Protein AF-A0A7S2AF41-F1 (afdb_monomer_lite)

Secondary structure (DSSP, 8-state):
-EE--SSS--EE--EEEEETTEEEEESSHHHHHTTPPPSEEEE-TT-EEEEEETTEEEEE-STTTT--EEEE---HHHHHHTT-S--TTS-TT-------HHHHHHHHHHHHHHHTT-

Sequence (118 aa):
MKLSPHFMAGWQLRWFEIAGGRMRYWASPGDAVAGKAPKGEVELLGLKVHQKDGMKFDVTTTASGSRTFSLDADSQAQTSSAGWDSGPKAVPAVSIQCHTAQEWVKALEQEAVMARRR

Structure (mmCIF, N/CA/C/O backbone):
data_AF-A0A7S2AF41-F1
#
_entry.id   AF-A0A7S2AF41-F1
#
loop_
_atom_site.group_PDB
_atom_site.id
_atom_site.type_symbol
_atom_site.label_atom_id
_atom_site.label_alt_id
_atom_site.label_comp_id
_atom_site.label_asym_id
_atom_site.label_entity_id
_atom_site.label_seq_id
_atom_site.pdbx_PDB_ins_code
_atom_site.Cartn_x
_atom_site.Cartn_y
_atom_site.Cartn_z
_atom_site.occupancy
_atom_site.B_iso_or_equiv
_atom_site.auth_seq_id
_atom_site.auth_comp_id
_atom_site.auth_asym_id
_atom_site.auth_atom_id
_atom_site.pdbx_PDB_model_num
ATOM 1 N N . MET A 1 1 ? 6.344 2.224 -1.414 1.00 79.81 1 MET A N 1
ATOM 2 C CA . MET A 1 1 ? 7.250 1.293 -0.690 1.00 79.81 1 MET A CA 1
ATOM 3 C C . MET A 1 1 ? 6.586 0.767 0.582 1.00 79.81 1 MET A C 1
ATOM 5 O O . MET A 1 1 ? 5.607 1.352 1.021 1.00 79.81 1 MET A O 1
ATOM 9 N N . LYS A 1 2 ? 7.104 -0.317 1.178 1.00 81.94 2 LYS A N 1
ATOM 10 C CA . LYS A 1 2 ? 6.641 -0.887 2.456 1.00 81.94 2 LYS A CA 1
ATOM 11 C C . LYS A 1 2 ? 7.798 -1.264 3.371 1.00 81.94 2 LYS A C 1
ATOM 13 O O . LYS A 1 2 ? 8.765 -1.863 2.912 1.00 81.94 2 LYS A O 1
ATOM 18 N N . LEU A 1 3 ? 7.651 -0.998 4.664 1.00 78.44 3 LEU A N 1
ATOM 19 C CA . LEU A 1 3 ? 8.627 -1.391 5.681 1.00 78.44 3 LEU A CA 1
ATOM 20 C C . LEU A 1 3 ? 8.513 -2.890 6.034 1.00 78.44 3 LEU A C 1
ATOM 22 O O . LEU A 1 3 ? 7.416 -3.388 6.312 1.00 78.44 3 LEU A O 1
ATOM 26 N N . SER A 1 4 ? 9.632 -3.626 6.017 1.00 73.06 4 SER A N 1
ATOM 27 C CA . SER A 1 4 ? 9.675 -5.051 6.390 1.00 73.06 4 SER A CA 1
ATOM 28 C C . SER A 1 4 ? 10.072 -5.278 7.860 1.00 73.06 4 SER A C 1
ATOM 30 O O . SER A 1 4 ? 11.016 -4.643 8.320 1.00 73.06 4 SER A O 1
ATOM 32 N N . PRO A 1 5 ? 9.446 -6.233 8.580 1.00 59.59 5 PRO A N 1
ATOM 33 C CA . PRO A 1 5 ? 9.701 -6.465 10.008 1.00 59.59 5 PRO A CA 1
ATOM 34 C C . PRO A 1 5 ? 10.855 -7.441 10.344 1.00 59.59 5 PRO A C 1
ATOM 36 O O . PRO A 1 5 ? 11.016 -7.779 11.509 1.00 59.59 5 PRO A O 1
ATOM 39 N N . HIS A 1 6 ? 11.620 -7.959 9.373 1.00 54.50 6 HIS A N 1
ATOM 40 C CA . HIS A 1 6 ? 12.695 -8.953 9.610 1.00 54.50 6 HIS A CA 1
ATOM 41 C C . HIS A 1 6 ? 14.109 -8.341 9.589 1.00 54.50 6 HIS A C 1
ATOM 43 O O . HIS A 1 6 ? 14.271 -7.234 9.096 1.00 54.50 6 HIS A O 1
ATOM 49 N N . PHE A 1 7 ? 15.109 -9.101 10.076 1.00 38.59 7 PHE A N 1
ATOM 50 C CA . PHE A 1 7 ? 16.530 -8.774 10.364 1.00 38.59 7 PHE A CA 1
ATOM 51 C C . PHE A 1 7 ? 17.304 -7.922 9.326 1.00 38.59 7 PHE A C 1
ATOM 53 O O . PHE A 1 7 ? 18.301 -7.302 9.676 1.00 38.59 7 PHE A O 1
ATOM 60 N N . MET A 1 8 ? 16.824 -7.806 8.084 1.00 51.50 8 MET A N 1
ATOM 61 C CA . MET A 1 8 ? 17.182 -6.712 7.168 1.00 51.50 8 MET A CA 1
ATOM 62 C C . MET A 1 8 ? 16.055 -5.670 7.160 1.00 51.50 8 MET A C 1
ATOM 64 O O . MET A 1 8 ? 15.271 -5.586 6.213 1.00 51.50 8 MET A O 1
ATOM 68 N N . ALA A 1 9 ? 15.916 -4.935 8.265 1.00 60.44 9 ALA A N 1
ATOM 69 C CA . ALA A 1 9 ? 14.859 -3.947 8.436 1.00 60.44 9 ALA A CA 1
ATOM 70 C C . ALA A 1 9 ? 15.081 -2.793 7.448 1.00 60.44 9 ALA A C 1
ATOM 72 O O . ALA A 1 9 ? 16.054 -2.051 7.555 1.00 60.44 9 ALA A O 1
ATOM 73 N N . GLY A 1 10 ? 14.195 -2.657 6.462 1.00 79.00 10 GLY A N 1
ATOM 74 C CA . GLY A 1 10 ? 14.334 -1.641 5.428 1.00 79.00 10 GLY A CA 1
ATOM 75 C C . GLY A 1 10 ? 13.059 -1.428 4.626 1.00 79.00 10 GLY A C 1
ATOM 76 O O . GLY A 1 10 ? 12.137 -2.252 4.626 1.00 79.00 10 GLY A O 1
ATOM 77 N N . TRP A 1 11 ? 13.002 -0.286 3.947 1.00 85.94 11 TRP A N 1
ATOM 78 C CA . TRP A 1 11 ? 11.954 0.013 2.982 1.00 85.94 11 TRP A CA 1
ATOM 79 C C . TRP A 1 11 ? 12.134 -0.854 1.739 1.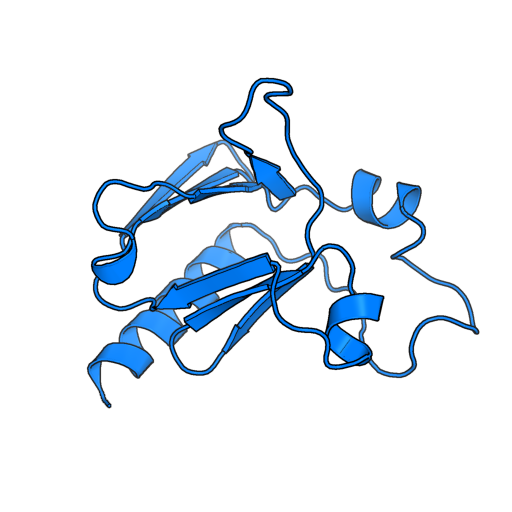00 85.94 11 TRP A C 1
ATOM 81 O O . TRP A 1 11 ? 13.200 -0.886 1.132 1.00 85.94 11 TRP A O 1
ATOM 91 N N . GLN A 1 12 ? 11.076 -1.561 1.355 1.00 88.56 12 GLN A N 1
ATOM 92 C CA . GLN A 1 12 ? 11.047 -2.395 0.162 1.00 88.56 12 GLN A CA 1
ATOM 93 C C . GLN A 1 12 ? 10.094 -1.799 -0.867 1.00 88.56 12 GLN A C 1
ATOM 95 O O . GLN A 1 12 ? 8.931 -1.507 -0.566 1.00 88.56 12 GLN A O 1
ATOM 100 N N . LEU A 1 13 ? 10.563 -1.665 -2.105 1.00 88.12 13 LEU A N 1
ATOM 101 C CA . LEU A 1 13 ? 9.687 -1.358 -3.225 1.00 88.12 13 LEU A CA 1
ATOM 102 C C . LEU A 1 13 ? 8.791 -2.573 -3.507 1.00 88.12 13 LEU A C 1
ATOM 104 O O . LEU A 1 13 ? 9.256 -3.714 -3.559 1.00 88.12 13 LEU A O 1
ATOM 108 N N . ARG A 1 14 ? 7.484 -2.333 -3.610 1.00 90.62 14 ARG A N 1
ATOM 109 C CA . ARG A 1 14 ? 6.456 -3.353 -3.839 1.00 90.62 14 ARG A CA 1
ATOM 110 C C . ARG A 1 14 ? 5.382 -2.757 -4.734 1.00 90.62 14 ARG A C 1
ATOM 112 O O . ARG A 1 14 ? 5.071 -1.576 -4.594 1.00 90.62 14 ARG A O 1
ATOM 119 N N . TRP A 1 15 ? 4.834 -3.583 -5.617 1.00 88.94 15 TRP A N 1
ATOM 120 C CA . TRP A 1 15 ? 3.669 -3.222 -6.416 1.00 88.94 15 TRP A CA 1
ATOM 121 C C . TRP A 1 15 ? 2.415 -3.442 -5.576 1.00 88.94 15 TRP A C 1
ATOM 123 O O . TRP A 1 15 ? 2.247 -4.545 -5.057 1.00 88.94 15 TRP A O 1
ATOM 133 N N . PHE A 1 16 ? 1.581 -2.417 -5.416 1.00 90.06 16 PHE A N 1
ATOM 134 C CA . PHE A 1 16 ? 0.347 -2.478 -4.633 1.00 90.06 16 PHE A CA 1
ATOM 135 C C . PHE A 1 16 ? -0.869 -2.396 -5.545 1.00 90.06 16 PHE A C 1
ATOM 137 O O . PHE A 1 16 ? -0.892 -1.607 -6.482 1.00 90.06 16 PHE A O 1
ATOM 144 N N . GLU A 1 17 ? -1.895 -3.171 -5.216 1.00 91.44 17 GLU A N 1
ATOM 145 C CA . GLU A 1 17 ? -3.224 -3.070 -5.810 1.00 91.44 17 GLU A CA 1
ATOM 146 C C . GLU A 1 17 ? -4.252 -2.962 -4.686 1.00 91.44 17 GLU A C 1
ATOM 148 O O . GLU A 1 17 ? -4.213 -3.733 -3.721 1.00 91.44 17 GLU A O 1
ATOM 153 N N . ILE A 1 18 ? -5.174 -2.011 -4.814 1.00 90.81 18 ILE A N 1
ATOM 154 C CA . ILE A 1 18 ? -6.317 -1.855 -3.918 1.00 90.81 18 ILE A CA 1
ATOM 155 C C . ILE A 1 18 ? -7.563 -2.048 -4.768 1.00 90.81 18 ILE A C 1
ATOM 157 O O . ILE A 1 18 ? -7.861 -1.223 -5.625 1.00 90.81 18 ILE A O 1
ATOM 161 N N . ALA A 1 19 ? -8.244 -3.170 -4.566 1.00 89.19 19 ALA A N 1
ATOM 162 C CA . ALA A 1 19 ? -9.448 -3.506 -5.310 1.00 89.19 19 ALA A CA 1
ATOM 163 C C . ALA A 1 19 ? -10.230 -4.615 -4.605 1.00 89.19 19 ALA A C 1
ATOM 165 O O . ALA A 1 19 ? -9.646 -5.570 -4.073 1.00 89.19 19 ALA A O 1
ATOM 166 N N . GLY A 1 20 ? -11.559 -4.521 -4.662 1.00 87.38 20 GLY A N 1
ATOM 167 C CA . GLY A 1 20 ? -12.469 -5.544 -4.149 1.00 87.38 20 GLY A CA 1
ATOM 168 C C . GLY A 1 20 ? -12.506 -5.611 -2.622 1.00 87.38 20 GLY A C 1
ATOM 169 O O . GLY A 1 20 ? -12.689 -6.693 -2.066 1.00 87.38 20 GLY A O 1
ATOM 170 N N . GLY A 1 21 ? -12.295 -4.480 -1.948 1.00 90.56 21 GLY A N 1
ATOM 171 C CA . GLY A 1 21 ? -12.238 -4.370 -0.493 1.00 90.56 21 GLY A CA 1
ATOM 172 C C . GLY A 1 21 ? -10.941 -4.893 0.125 1.00 90.56 21 GLY A C 1
ATOM 173 O O . GLY A 1 21 ? -10.884 -5.123 1.333 1.00 90.56 21 GLY A O 1
ATOM 174 N N . ARG A 1 22 ? -9.897 -5.123 -0.683 1.00 92.25 22 ARG A N 1
ATOM 175 C CA . ARG A 1 22 ? -8.621 -5.702 -0.243 1.00 92.25 22 ARG A CA 1
ATOM 176 C C . ARG A 1 22 ? -7.438 -4.908 -0.777 1.00 92.25 22 ARG A C 1
ATOM 178 O O . ARG A 1 22 ? -7.485 -4.384 -1.886 1.00 92.25 22 ARG A O 1
ATOM 185 N N . MET A 1 23 ? -6.354 -4.898 -0.008 1.00 92.56 23 MET A N 1
ATOM 186 C CA . MET A 1 23 ? -5.038 -4.445 -0.448 1.00 92.56 23 MET A CA 1
ATOM 187 C C . MET A 1 23 ? -4.128 -5.658 -0.653 1.00 92.56 23 MET A C 1
ATOM 189 O O . MET A 1 23 ? -3.913 -6.454 0.263 1.00 92.56 23 MET A O 1
ATOM 193 N N . ARG A 1 24 ? -3.565 -5.779 -1.855 1.00 93.88 24 ARG A N 1
ATOM 194 C CA . ARG A 1 24 ? -2.638 -6.840 -2.271 1.00 93.88 24 ARG A CA 1
ATOM 195 C C . ARG A 1 24 ? -1.301 -6.235 -2.674 1.00 93.88 24 ARG A C 1
ATOM 197 O O . ARG A 1 24 ? -1.248 -5.094 -3.130 1.00 93.88 24 ARG A O 1
ATOM 204 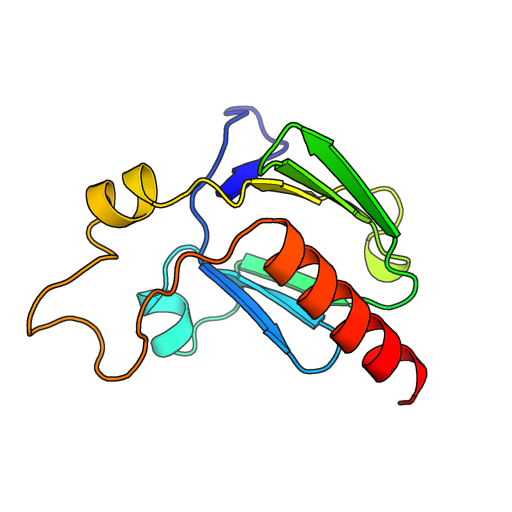N N . TYR A 1 25 ? -0.214 -6.987 -2.499 1.00 92.94 25 TYR A N 1
ATOM 205 C CA . TYR A 1 25 ? 1.097 -6.540 -2.968 1.00 92.94 25 TYR A CA 1
ATOM 206 C C . TYR A 1 25 ? 1.990 -7.653 -3.519 1.00 92.94 25 TYR A C 1
ATOM 208 O O . TYR A 1 25 ? 1.999 -8.776 -3.015 1.00 92.94 25 TYR A O 1
ATOM 216 N N . TRP A 1 26 ? 2.810 -7.307 -4.513 1.00 93.56 26 TRP A N 1
ATOM 217 C CA . TRP A 1 26 ? 3.769 -8.183 -5.194 1.00 93.56 26 TRP A CA 1
ATOM 218 C C . TRP A 1 26 ? 5.188 -7.631 -5.112 1.00 93.56 26 TRP A C 1
ATOM 220 O O . TRP A 1 26 ? 5.423 -6.496 -4.687 1.00 93.56 26 TRP A O 1
ATOM 230 N N . ALA A 1 27 ? 6.161 -8.455 -5.508 1.00 90.00 27 ALA A N 1
ATOM 231 C CA . ALA A 1 27 ? 7.546 -8.012 -5.564 1.00 90.00 27 ALA A CA 1
ATOM 232 C C . ALA A 1 27 ? 7.803 -7.024 -6.707 1.00 90.00 27 ALA A C 1
ATOM 234 O O . ALA A 1 27 ? 8.635 -6.141 -6.536 1.00 90.00 27 ALA A O 1
ATOM 235 N N . SER A 1 28 ? 7.077 -7.150 -7.817 1.00 88.31 28 SER A N 1
ATOM 236 C CA . SER A 1 28 ? 7.192 -6.300 -9.000 1.00 88.31 28 SER A CA 1
ATOM 237 C C . SER A 1 28 ? 5.851 -6.219 -9.745 1.00 88.31 28 SER A C 1
ATOM 239 O O . SER A 1 28 ? 4.994 -7.085 -9.541 1.00 88.31 28 SER A O 1
ATOM 241 N N . PRO A 1 29 ? 5.655 -5.224 -10.628 1.00 86.75 29 PRO A N 1
ATOM 242 C CA . PRO A 1 29 ? 4.486 -5.173 -11.508 1.00 86.75 29 PRO A CA 1
ATOM 243 C C . PRO A 1 29 ? 4.424 -6.379 -12.457 1.00 86.75 29 PRO A C 1
ATOM 245 O O . PRO A 1 29 ? 3.348 -6.915 -12.702 1.00 86.75 29 PRO A O 1
ATOM 248 N N . GLY A 1 30 ? 5.574 -6.867 -12.940 1.00 86.00 30 GLY A N 1
ATOM 249 C CA . GLY A 1 30 ? 5.636 -8.049 -13.805 1.00 86.00 30 GLY A CA 1
ATOM 250 C C . GLY A 1 30 ? 5.106 -9.318 -13.131 1.00 86.00 30 GLY A C 1
ATOM 251 O O . GLY A 1 30 ? 4.445 -10.122 -13.782 1.00 86.00 30 GLY A O 1
ATOM 252 N N . ASP A 1 31 ? 5.327 -9.478 -11.822 1.00 88.38 31 ASP A N 1
ATOM 253 C CA . ASP A 1 31 ? 4.746 -10.588 -11.059 1.00 88.38 31 ASP A CA 1
ATOM 254 C C . ASP A 1 31 ? 3.216 -10.495 -10.983 1.00 88.38 31 ASP A C 1
ATOM 256 O O . ASP A 1 31 ? 2.542 -11.520 -11.094 1.00 88.38 31 ASP A O 1
ATOM 260 N N . ALA A 1 32 ? 2.677 -9.284 -10.812 1.00 86.44 32 ALA A N 1
ATOM 261 C CA . ALA A 1 32 ? 1.237 -9.056 -10.773 1.00 86.44 32 ALA A CA 1
ATOM 262 C C . ALA A 1 32 ? 0.590 -9.350 -12.136 1.00 86.44 32 ALA A C 1
ATOM 264 O O . ALA A 1 32 ? -0.373 -10.109 -12.203 1.00 86.44 32 ALA A O 1
ATOM 265 N N . VAL A 1 33 ? 1.163 -8.834 -13.232 1.00 86.06 33 VAL A N 1
ATOM 266 C CA . VAL A 1 33 ? 0.629 -9.065 -14.589 1.00 86.06 33 VAL A CA 1
ATOM 267 C C . VAL A 1 33 ? 0.760 -10.524 -15.025 1.00 86.06 33 VAL A C 1
ATOM 269 O O . VAL A 1 33 ? -0.131 -11.050 -15.683 1.00 86.06 33 VAL A O 1
ATOM 272 N N . ALA A 1 34 ? 1.821 -11.217 -14.609 1.00 87.75 34 ALA A N 1
ATOM 273 C CA . ALA A 1 34 ? 1.964 -12.653 -14.838 1.00 87.75 34 ALA A CA 1
ATOM 274 C C . ALA A 1 34 ? 0.977 -13.511 -14.015 1.00 87.75 34 ALA A C 1
ATOM 276 O O . ALA A 1 34 ? 1.057 -14.738 -14.066 1.00 87.75 34 ALA A O 1
ATOM 277 N N . GLY A 1 35 ? 0.087 -12.899 -13.223 1.00 88.12 35 GLY A N 1
ATOM 278 C CA . GLY A 1 35 ? -0.911 -13.601 -12.418 1.00 88.12 35 GLY A CA 1
ATOM 279 C C . GLY A 1 35 ? -0.314 -14.394 -11.256 1.00 88.12 35 GLY A C 1
ATOM 280 O O . GLY A 1 35 ? -0.933 -15.342 -10.774 1.00 88.12 35 GLY A O 1
ATOM 281 N N . LYS A 1 36 ? 0.899 -14.051 -10.797 1.00 92.88 36 LYS A N 1
ATOM 282 C CA . LYS A 1 36 ? 1.509 -14.738 -9.651 1.00 92.88 36 LYS A CA 1
ATOM 283 C C . LYS A 1 36 ? 0.750 -14.416 -8.367 1.00 92.88 36 LYS A C 1
ATOM 285 O O . LYS A 1 36 ? 0.163 -13.344 -8.217 1.00 92.88 36 LYS A O 1
ATOM 290 N N . ALA A 1 37 ? 0.831 -15.321 -7.394 1.00 93.69 37 ALA A N 1
ATOM 291 C CA . ALA A 1 37 ? 0.248 -15.099 -6.076 1.00 93.69 37 ALA A CA 1
ATOM 292 C C . ALA A 1 37 ? 0.855 -13.851 -5.392 1.00 93.69 37 ALA A C 1
ATOM 294 O O . ALA A 1 37 ? 2.078 -13.651 -5.454 1.00 93.69 37 ALA A O 1
ATOM 295 N N . PRO A 1 38 ? 0.036 -13.019 -4.720 1.00 94.25 38 PRO A N 1
ATOM 296 C CA . PRO A 1 38 ? 0.532 -11.859 -3.995 1.00 94.25 38 PRO A CA 1
ATOM 297 C C . PRO A 1 38 ? 1.443 -12.286 -2.840 1.00 94.25 38 PRO A C 1
ATOM 299 O O . PRO A 1 38 ? 1.239 -13.304 -2.180 1.00 94.25 38 PRO A O 1
ATOM 302 N N . LYS A 1 39 ? 2.450 -11.460 -2.547 1.00 92.25 39 LYS A N 1
ATOM 303 C CA . LYS A 1 39 ? 3.331 -11.617 -1.375 1.00 92.25 39 LYS A CA 1
ATOM 304 C C . LYS A 1 39 ? 2.609 -11.316 -0.063 1.00 92.25 39 LYS A C 1
ATOM 306 O O . LYS A 1 39 ? 3.124 -11.621 1.013 1.00 92.25 39 LYS A O 1
ATOM 311 N N . GLY A 1 40 ? 1.463 -10.659 -0.138 1.00 90.19 40 GLY A N 1
ATOM 312 C CA . GLY A 1 40 ? 0.534 -10.539 0.964 1.00 90.19 40 GLY A CA 1
ATOM 313 C C . GLY A 1 40 ? -0.743 -9.854 0.522 1.00 90.19 40 GLY A C 1
ATOM 314 O O . GLY A 1 40 ? -0.764 -9.084 -0.438 1.00 90.19 40 GLY A O 1
ATOM 315 N N . GLU A 1 41 ? -1.791 -10.155 1.264 1.00 92.94 41 GLU A N 1
ATOM 316 C CA . GLU A 1 41 ? -3.134 -9.647 1.068 1.00 92.94 41 GLU A CA 1
ATOM 317 C C . GLU A 1 41 ? -3.708 -9.290 2.434 1.00 92.94 41 GLU A C 1
ATOM 319 O O . GLU A 1 41 ? -3.434 -9.971 3.426 1.00 92.94 41 GLU A O 1
ATOM 324 N N . VAL A 1 42 ? -4.465 -8.201 2.491 1.00 91.56 42 VAL A N 1
ATOM 325 C CA . VAL A 1 42 ? -5.187 -7.789 3.689 1.00 91.56 42 VAL A CA 1
ATOM 326 C C . VAL A 1 42 ? -6.550 -7.233 3.304 1.00 91.56 42 VAL A C 1
ATOM 328 O O . VAL A 1 42 ? -6.677 -6.443 2.367 1.00 91.56 42 VAL A O 1
ATOM 331 N N . GLU A 1 43 ? -7.579 -7.665 4.023 1.00 92.25 43 GLU A N 1
ATOM 332 C CA . GLU A 1 43 ? -8.925 -7.120 3.897 1.00 92.25 43 GLU A CA 1
ATOM 333 C C . GLU A 1 43 ? -9.007 -5.751 4.573 1.00 92.25 43 GLU A C 1
ATOM 335 O O . GLU A 1 43 ? -8.497 -5.559 5.674 1.00 92.25 43 GLU A O 1
ATOM 340 N N . LEU A 1 44 ? -9.659 -4.793 3.917 1.00 92.56 44 LEU A N 1
ATOM 341 C CA . LEU A 1 44 ? -9.731 -3.404 4.375 1.00 92.56 44 LEU A CA 1
ATOM 342 C C . LEU A 1 44 ? -10.885 -3.155 5.356 1.00 92.56 44 LEU A C 1
ATOM 344 O O . LEU A 1 44 ? -11.173 -2.013 5.718 1.00 92.56 44 LEU A O 1
ATOM 348 N N . LEU A 1 45 ? -11.549 -4.208 5.833 1.00 91.19 45 LEU A N 1
ATOM 349 C CA . LEU A 1 45 ? -12.569 -4.077 6.860 1.00 91.19 45 LEU A CA 1
ATOM 350 C C . LEU A 1 45 ? -11.959 -3.511 8.152 1.00 91.19 45 LEU A C 1
ATOM 352 O O . LEU A 1 45 ? -10.904 -3.943 8.622 1.00 91.19 45 LEU A O 1
ATOM 356 N N . GLY A 1 46 ? -12.632 -2.509 8.721 1.00 90.19 46 GLY A N 1
ATOM 357 C CA . GLY A 1 46 ? -12.152 -1.811 9.915 1.00 90.19 46 GLY A CA 1
ATOM 358 C C . GLY A 1 46 ? -10.849 -1.038 9.699 1.00 90.19 46 GLY A C 1
ATOM 359 O O . GLY A 1 46 ? -10.130 -0.802 10.669 1.00 90.19 46 GLY A O 1
ATOM 360 N N . LEU A 1 47 ? -10.546 -0.661 8.449 1.00 92.69 47 LEU A N 1
ATOM 361 C CA . LEU A 1 47 ? -9.398 0.169 8.098 1.00 92.69 47 LEU A CA 1
ATOM 362 C C . LEU A 1 47 ? -9.270 1.383 9.026 1.00 92.69 47 LEU A C 1
ATOM 364 O O . LEU A 1 47 ? -10.217 2.150 9.211 1.00 92.69 47 LEU A O 1
ATOM 368 N N . LYS A 1 48 ? -8.059 1.573 9.542 1.00 92.50 48 LYS A N 1
ATOM 369 C CA . LYS A 1 48 ? -7.587 2.801 10.170 1.00 92.50 48 LYS A CA 1
ATOM 370 C C . LYS A 1 48 ? -6.298 3.208 9.479 1.00 92.50 48 LYS A C 1
ATOM 372 O O . LYS A 1 48 ? -5.352 2.417 9.406 1.00 92.50 48 LYS A O 1
ATOM 377 N N . VAL A 1 49 ? -6.273 4.443 9.000 1.00 91.69 49 VAL A N 1
ATOM 378 C CA . VAL A 1 49 ? -5.094 5.044 8.388 1.00 91.69 49 VAL A CA 1
ATOM 379 C C . VAL A 1 49 ? -4.569 6.125 9.317 1.00 91.69 49 VAL A C 1
ATOM 381 O O . VAL A 1 49 ? -5.330 6.958 9.801 1.00 91.69 49 VAL A O 1
ATOM 384 N N . HIS A 1 50 ? -3.270 6.092 9.586 1.00 90.81 50 HIS A N 1
ATOM 385 C CA . HIS A 1 50 ? -2.585 7.111 10.364 1.00 90.81 50 HIS A CA 1
ATOM 386 C C . HIS A 1 50 ? -1.496 7.735 9.497 1.00 90.81 50 HIS A C 1
ATOM 388 O O . HIS A 1 50 ? -0.443 7.134 9.266 1.00 90.81 50 HIS A O 1
ATOM 394 N N . GLN A 1 51 ? -1.767 8.930 8.975 1.00 87.19 51 GLN A N 1
ATOM 395 C CA . GLN A 1 51 ? -0.782 9.681 8.207 1.00 87.19 51 GLN A CA 1
ATOM 396 C C . GLN A 1 51 ? 0.330 10.154 9.148 1.00 87.19 51 GLN A C 1
ATOM 398 O O . GLN A 1 51 ? 0.052 10.680 10.223 1.00 87.19 51 GLN A O 1
ATOM 403 N N . LYS A 1 52 ? 1.588 9.911 8.768 1.00 82.56 52 LYS A N 1
ATOM 404 C CA . LYS A 1 52 ? 2.753 10.275 9.581 1.00 82.56 52 LYS A CA 1
ATOM 405 C C . LYS A 1 52 ? 3.329 11.609 9.133 1.00 82.56 52 LYS A C 1
ATOM 407 O O . LYS A 1 52 ? 3.171 12.606 9.822 1.00 82.56 52 LYS A O 1
ATOM 412 N N . ASP A 1 53 ? 4.009 11.599 7.993 1.00 79.38 53 ASP A N 1
ATOM 413 C CA . ASP A 1 53 ? 4.742 12.748 7.470 1.00 79.38 53 ASP A CA 1
ATOM 414 C C . ASP A 1 53 ? 4.810 12.659 5.945 1.00 79.38 53 ASP A C 1
ATOM 416 O O . ASP A 1 53 ? 5.095 11.587 5.402 1.00 79.38 53 ASP A O 1
ATOM 420 N N . GLY A 1 54 ? 4.520 13.772 5.270 1.00 82.50 54 GLY A N 1
ATOM 421 C CA . GLY A 1 54 ? 4.480 13.887 3.813 1.00 82.50 54 GLY A CA 1
ATOM 422 C C . GLY A 1 54 ? 3.763 12.715 3.138 1.00 82.50 54 GLY A C 1
ATOM 423 O O . GLY A 1 54 ? 2.536 12.594 3.194 1.00 82.50 54 GLY A O 1
ATOM 424 N N . MET A 1 55 ? 4.562 11.846 2.512 1.00 84.00 55 MET A N 1
ATOM 425 C CA . MET A 1 55 ? 4.114 10.702 1.713 1.00 84.00 55 MET A CA 1
ATOM 426 C C . MET A 1 55 ? 3.980 9.379 2.493 1.00 84.00 55 MET A C 1
ATOM 428 O O . MET A 1 55 ? 3.601 8.358 1.914 1.00 84.00 55 MET A O 1
ATOM 432 N N . LYS A 1 56 ? 4.265 9.370 3.802 1.00 89.69 56 LYS A N 1
ATOM 433 C CA . LYS A 1 56 ? 4.252 8.165 4.645 1.00 89.69 56 LYS A CA 1
ATOM 434 C C . LYS A 1 56 ? 2.977 8.042 5.465 1.00 89.69 56 LYS A C 1
ATOM 436 O O . LYS A 1 56 ? 2.543 8.986 6.128 1.00 89.69 56 LYS A O 1
ATOM 441 N N . PHE A 1 57 ? 2.428 6.836 5.505 1.00 90.75 57 PHE A N 1
ATOM 442 C CA . PHE A 1 57 ? 1.231 6.527 6.277 1.00 90.75 57 PHE A CA 1
ATOM 443 C C . PHE A 1 57 ? 1.236 5.080 6.768 1.00 90.75 57 PHE A C 1
ATOM 445 O O . PHE A 1 57 ? 1.787 4.178 6.136 1.00 90.75 57 PHE A O 1
ATOM 452 N N . ASP A 1 58 ? 0.620 4.869 7.924 1.00 92.44 58 ASP A N 1
ATOM 453 C CA . ASP A 1 58 ? 0.429 3.557 8.521 1.00 92.44 58 ASP A CA 1
ATOM 454 C C . ASP A 1 58 ? -0.998 3.072 8.282 1.00 92.44 58 ASP A C 1
ATOM 456 O O . ASP A 1 58 ? -1.963 3.818 8.445 1.00 92.44 58 ASP A O 1
ATOM 460 N N . VAL A 1 59 ? -1.123 1.795 7.941 1.00 90.56 59 VAL A N 1
ATOM 461 C CA . VAL A 1 59 ? -2.394 1.121 7.692 1.00 90.56 59 VAL A CA 1
ATOM 462 C C . VAL A 1 59 ? -2.567 -0.018 8.687 1.00 90.56 59 VAL A C 1
ATOM 464 O O . VAL A 1 59 ? -1.706 -0.893 8.809 1.00 90.56 59 VAL A O 1
ATOM 467 N N . THR A 1 60 ? -3.707 -0.027 9.370 1.00 92.31 60 THR A N 1
ATOM 468 C CA . THR A 1 60 ? -4.174 -1.151 10.192 1.00 92.31 60 THR A CA 1
ATOM 469 C C . THR A 1 60 ? -5.606 -1.490 9.808 1.00 92.31 60 THR A C 1
ATOM 471 O O . THR A 1 60 ? -6.353 -0.641 9.330 1.00 92.31 60 THR A O 1
ATOM 474 N N . THR A 1 61 ? -5.990 -2.745 9.974 1.00 90.62 61 THR A N 1
ATOM 475 C CA . THR A 1 61 ? -7.316 -3.270 9.626 1.00 90.62 61 THR A CA 1
ATOM 476 C C . THR A 1 61 ? -7.738 -4.257 10.706 1.00 90.62 61 THR A C 1
ATOM 478 O O . THR A 1 61 ? -6.894 -4.743 11.462 1.00 90.62 61 THR A O 1
ATOM 481 N N . THR A 1 62 ? -9.018 -4.615 10.769 1.00 88.50 62 THR A N 1
ATOM 482 C CA . THR A 1 62 ? -9.462 -5.671 11.690 1.00 88.50 62 THR A CA 1
ATOM 483 C C . THR A 1 62 ? -8.798 -7.008 11.350 1.00 88.50 62 THR A C 1
ATOM 485 O O . THR A 1 62 ? -8.339 -7.712 12.246 1.00 88.50 62 THR A O 1
ATOM 488 N N . ALA A 1 63 ? -8.666 -7.323 10.057 1.00 84.56 63 ALA A N 1
ATOM 489 C CA . ALA A 1 63 ? -8.052 -8.563 9.583 1.00 84.56 63 ALA A CA 1
ATOM 490 C C . ALA A 1 63 ? -6.540 -8.638 9.856 1.00 84.56 63 ALA A C 1
ATOM 492 O O . ALA A 1 63 ? -5.985 -9.724 10.007 1.00 84.56 63 ALA A O 1
ATOM 493 N N . SER A 1 64 ? -5.855 -7.495 9.942 1.00 81.62 64 SER A N 1
ATOM 494 C CA . SER A 1 64 ? -4.426 -7.455 10.260 1.00 81.62 64 SER A CA 1
ATOM 495 C C . SER A 1 64 ? -4.129 -7.617 11.752 1.00 81.62 64 SER A C 1
ATOM 497 O O . SER A 1 64 ? -2.959 -7.765 12.111 1.00 81.62 64 SER A O 1
ATOM 499 N N . GLY A 1 65 ? -5.143 -7.603 12.624 1.00 82.12 65 GLY A N 1
ATOM 500 C CA . GLY A 1 65 ? -4.963 -7.702 14.071 1.00 82.12 65 GLY A CA 1
ATOM 501 C C . GLY A 1 65 ? -4.040 -6.600 14.598 1.00 82.12 65 GLY A C 1
ATOM 502 O O . GLY A 1 65 ? -4.295 -5.416 14.399 1.00 82.12 65 GLY A O 1
ATOM 503 N N . SER A 1 66 ? -2.932 -6.983 15.236 1.00 80.25 66 SER A N 1
ATOM 504 C CA . SER A 1 66 ? -1.907 -6.056 15.746 1.00 80.25 66 SER A CA 1
ATOM 505 C C . SER A 1 66 ? -0.880 -5.608 14.697 1.00 80.25 66 SER A C 1
ATOM 507 O O . SER A 1 66 ? 0.038 -4.850 15.011 1.00 80.25 66 SER A O 1
ATOM 509 N N . ARG A 1 67 ? -0.988 -6.080 13.450 1.00 84.44 67 ARG A N 1
ATOM 510 C CA . ARG A 1 67 ? -0.019 -5.771 12.398 1.00 84.44 67 ARG A CA 1
ATOM 511 C C . ARG A 1 67 ? -0.314 -4.419 11.755 1.00 84.44 67 ARG A C 1
ATOM 513 O O . ARG A 1 67 ? -1.364 -4.234 11.140 1.00 84.44 67 ARG A O 1
ATOM 520 N N . THR A 1 68 ? 0.681 -3.539 11.802 1.00 88.06 68 THR A N 1
ATOM 521 C CA . THR A 1 68 ? 0.702 -2.262 11.081 1.00 88.06 68 THR A CA 1
ATOM 522 C C . THR A 1 68 ? 1.518 -2.377 9.798 1.00 88.06 68 THR A C 1
ATOM 524 O O . THR A 1 68 ? 2.626 -2.917 9.791 1.00 88.06 68 THR A O 1
ATOM 527 N N . PHE A 1 69 ? 0.974 -1.862 8.699 1.00 89.00 69 PHE A N 1
ATOM 528 C CA . PHE A 1 69 ? 1.674 -1.724 7.427 1.00 89.00 69 PHE A CA 1
ATOM 529 C C . PHE A 1 69 ? 2.088 -0.266 7.239 1.00 89.00 69 PHE A C 1
ATOM 531 O O . PHE A 1 69 ? 1.239 0.578 6.979 1.00 89.00 69 PHE A O 1
ATOM 538 N N . SER A 1 70 ? 3.383 0.025 7.346 1.00 90.81 70 SER A N 1
ATOM 539 C CA . SER A 1 70 ? 3.918 1.350 7.014 1.00 90.81 70 SER A CA 1
ATOM 540 C C . SER A 1 70 ? 4.216 1.432 5.524 1.00 90.81 70 SER A C 1
ATOM 542 O O . SER A 1 70 ? 5.000 0.629 5.001 1.00 90.81 70 SER A O 1
ATOM 544 N N . LEU A 1 71 ? 3.584 2.394 4.860 1.00 90.31 71 LEU A N 1
ATOM 545 C CA . LEU A 1 71 ? 3.683 2.654 3.432 1.00 90.31 71 LEU A CA 1
ATOM 546 C C . LEU A 1 71 ? 4.292 4.034 3.187 1.00 90.31 71 LEU A C 1
ATOM 548 O O . LEU A 1 71 ? 4.132 4.950 3.991 1.00 90.31 71 LEU A O 1
ATOM 552 N N . ASP A 1 72 ? 5.005 4.151 2.074 1.00 89.62 72 ASP A N 1
ATOM 553 C CA . ASP A 1 72 ? 5.576 5.405 1.584 1.00 89.62 72 ASP A CA 1
ATOM 554 C C . ASP A 1 72 ? 5.211 5.563 0.109 1.00 89.62 72 ASP A C 1
ATOM 556 O O . ASP A 1 72 ? 5.548 4.688 -0.701 1.00 89.62 72 ASP A O 1
ATOM 560 N N . ALA A 1 73 ? 4.472 6.619 -0.220 1.00 84.12 73 ALA A N 1
ATOM 561 C CA . ALA A 1 73 ? 4.061 6.927 -1.583 1.00 84.12 73 ALA A CA 1
ATOM 562 C C . ALA A 1 73 ? 5.172 7.613 -2.399 1.00 84.12 73 ALA A C 1
ATOM 564 O O . ALA A 1 73 ? 5.111 7.578 -3.628 1.00 84.12 73 ALA A O 1
ATOM 565 N N . ASP A 1 74 ? 6.219 8.148 -1.754 1.00 84.06 74 ASP A N 1
ATOM 566 C CA . ASP A 1 74 ? 7.379 8.717 -2.444 1.00 84.06 74 ASP A CA 1
ATOM 567 C C . ASP A 1 74 ? 8.267 7.586 -2.977 1.00 84.06 74 ASP A C 1
ATOM 569 O O . ASP A 1 74 ? 9.176 7.080 -2.314 1.00 84.06 74 ASP A O 1
ATOM 573 N N . SER A 1 75 ? 7.899 7.085 -4.156 1.00 77.69 75 SER A N 1
ATOM 574 C CA . SER A 1 75 ? 8.526 5.907 -4.757 1.00 77.69 75 SER A CA 1
ATOM 575 C C . SER A 1 75 ? 9.068 6.133 -6.162 1.00 77.69 75 SER A C 1
ATOM 577 O O . SER A 1 75 ? 9.626 5.199 -6.728 1.00 77.69 75 SER A O 1
ATOM 579 N N . GLN A 1 76 ? 8.969 7.354 -6.697 1.00 77.94 76 GLN A N 1
ATOM 580 C CA . GLN A 1 76 ? 9.327 7.664 -8.083 1.00 77.94 76 GLN A CA 1
ATOM 581 C C . GLN A 1 76 ? 10.806 7.374 -8.385 1.00 77.94 76 GLN A C 1
ATOM 583 O O . GLN A 1 76 ? 11.143 6.746 -9.388 1.00 77.94 76 GLN A O 1
ATOM 588 N N . ALA A 1 77 ? 11.716 7.777 -7.494 1.00 75.81 77 ALA A N 1
ATOM 589 C CA . ALA A 1 77 ? 13.143 7.511 -7.677 1.00 75.81 77 ALA A CA 1
ATOM 590 C C . ALA A 1 77 ? 13.447 6.000 -7.670 1.00 75.81 77 ALA A C 1
ATOM 592 O O . ALA A 1 77 ? 14.317 5.518 -8.401 1.00 75.81 77 ALA A O 1
ATOM 593 N N . GLN A 1 78 ? 12.713 5.238 -6.859 1.00 80.69 78 GLN A N 1
ATOM 594 C CA . GLN A 1 78 ? 12.877 3.801 -6.687 1.00 80.69 78 GLN A CA 1
ATOM 595 C C . GLN A 1 78 ? 12.239 3.015 -7.837 1.00 80.69 78 GLN A C 1
ATOM 597 O O . GLN A 1 78 ? 12.837 2.039 -8.281 1.00 80.69 78 GLN A O 1
ATOM 602 N N . THR A 1 79 ? 11.074 3.427 -8.349 1.00 79.88 79 THR A N 1
ATOM 603 C CA . THR A 1 79 ? 10.434 2.817 -9.527 1.00 79.88 79 THR A CA 1
ATOM 604 C C . THR A 1 79 ? 11.284 3.020 -10.773 1.00 79.88 79 THR A C 1
ATOM 606 O O . THR A 1 79 ? 11.518 2.062 -11.513 1.00 79.88 79 THR A O 1
ATOM 609 N N . SER A 1 80 ? 11.854 4.212 -10.947 1.00 77.56 80 SER A N 1
ATOM 610 C CA . SER A 1 80 ? 12.783 4.501 -12.040 1.00 77.56 80 SER A CA 1
ATOM 611 C C . SER A 1 80 ? 14.068 3.674 -11.918 1.00 77.56 80 SER A C 1
ATOM 613 O O . SER A 1 80 ? 14.464 2.997 -12.864 1.00 77.56 80 SER A O 1
ATOM 615 N N . SER A 1 81 ? 14.678 3.634 -10.728 1.00 77.31 81 SER A N 1
ATOM 616 C CA . SER A 1 81 ? 15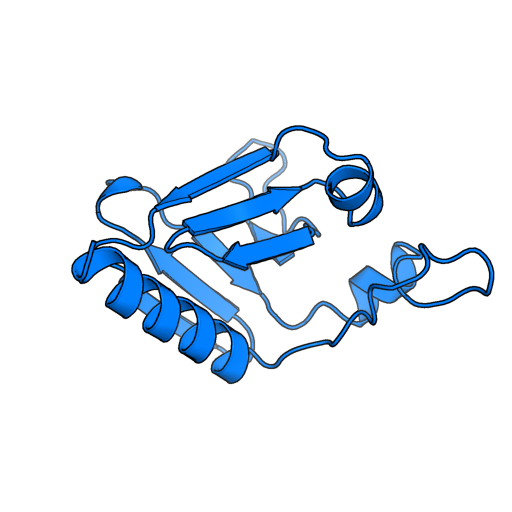.905 2.853 -10.479 1.00 77.31 81 SER A CA 1
ATOM 617 C C . SER A 1 81 ? 15.698 1.339 -10.625 1.00 77.31 81 SER A C 1
ATOM 619 O O . SER A 1 81 ? 16.614 0.621 -11.019 1.00 77.31 81 SER A O 1
ATOM 621 N N . ALA A 1 82 ? 14.497 0.838 -10.321 1.00 78.25 82 ALA A N 1
ATOM 622 C CA . ALA A 1 82 ? 14.121 -0.564 -10.503 1.00 78.25 82 ALA A CA 1
ATOM 623 C C . ALA A 1 82 ? 13.743 -0.912 -11.957 1.00 78.25 82 ALA A C 1
ATOM 625 O O . ALA A 1 82 ? 13.403 -2.065 -12.233 1.00 78.25 82 ALA A O 1
ATOM 626 N N . GLY A 1 83 ? 13.768 0.064 -12.872 1.00 76.44 83 GLY A N 1
ATOM 627 C CA . GLY A 1 83 ? 13.368 -0.110 -14.268 1.00 76.44 83 GLY A CA 1
ATOM 628 C C . GLY A 1 83 ? 11.877 -0.403 -14.438 1.00 76.44 83 GLY A C 1
ATOM 629 O O . GLY A 1 83 ? 11.488 -1.077 -15.389 1.00 76.44 83 GLY A O 1
ATOM 630 N N . TRP A 1 84 ? 11.044 0.036 -13.489 1.00 78.19 84 TRP A N 1
ATOM 631 C CA . TRP A 1 84 ? 9.590 -0.094 -13.588 1.00 78.19 84 TRP A CA 1
ATOM 632 C C . TRP A 1 84 ? 9.016 1.017 -14.474 1.00 78.19 84 TRP A C 1
ATOM 634 O O . TRP A 1 84 ? 8.076 0.769 -15.226 1.00 78.19 84 TRP A O 1
ATOM 644 N N . ASP A 1 85 ? 9.630 2.203 -14.455 1.00 63.75 85 ASP A N 1
ATOM 645 C CA . ASP A 1 85 ? 9.234 3.333 -15.289 1.00 63.75 85 ASP A CA 1
ATOM 646 C C . ASP A 1 85 ? 9.928 3.276 -16.661 1.00 63.75 85 ASP A C 1
ATOM 648 O O . ASP A 1 85 ? 11.079 3.669 -16.817 1.00 63.75 85 ASP A O 1
ATOM 652 N N . SER A 1 86 ? 9.166 2.881 -17.682 1.00 47.16 86 SER A N 1
ATOM 653 C CA . SER A 1 86 ? 9.379 3.221 -19.101 1.00 47.16 86 SER A CA 1
ATOM 654 C C . SER A 1 86 ? 10.431 2.444 -19.915 1.00 47.16 86 SER A C 1
ATOM 656 O O . SER A 1 86 ? 11.634 2.673 -19.864 1.00 47.16 86 SER A O 1
ATOM 658 N N . GLY A 1 87 ? 9.914 1.652 -20.856 1.00 41.69 87 GLY A N 1
ATOM 659 C CA . GLY A 1 87 ? 10.543 1.318 -22.136 1.00 41.69 87 GLY A CA 1
ATOM 660 C C . GLY A 1 87 ? 9.477 0.766 -23.098 1.00 41.69 87 GLY A C 1
ATOM 661 O O . GLY A 1 87 ? 8.449 0.301 -22.626 1.00 41.69 87 GLY A O 1
ATOM 662 N N . PRO A 1 88 ? 9.662 0.751 -24.429 1.00 44.25 88 PRO A N 1
ATOM 663 C CA . PRO A 1 88 ? 8.680 0.200 -25.386 1.00 44.25 88 PRO A CA 1
ATOM 664 C C . PRO A 1 88 ? 8.459 -1.327 -25.272 1.00 44.25 88 PRO A C 1
ATOM 666 O O . PRO A 1 88 ? 7.625 -1.891 -25.971 1.00 44.25 88 PRO A O 1
ATOM 669 N N . LYS A 1 89 ? 9.202 -2.000 -24.380 1.00 43.31 89 LYS A N 1
ATOM 670 C CA . LYS A 1 89 ? 8.968 -3.379 -23.909 1.00 43.31 89 LYS A CA 1
ATOM 671 C C . LYS A 1 89 ? 8.240 -3.446 -22.558 1.00 43.31 89 LYS A C 1
ATOM 673 O O . LYS A 1 89 ? 8.043 -4.541 -22.035 1.00 43.31 89 LYS A O 1
ATOM 678 N N . ALA A 1 90 ? 7.903 -2.301 -21.966 1.00 46.16 90 ALA A N 1
ATOM 679 C CA . ALA A 1 90 ? 7.132 -2.233 -20.740 1.00 46.16 90 ALA A CA 1
ATOM 680 C C . ALA A 1 90 ? 5.783 -2.889 -20.993 1.00 46.16 90 ALA A C 1
ATOM 682 O O . ALA A 1 90 ? 5.170 -2.718 -22.047 1.00 46.16 90 ALA A O 1
ATOM 683 N N . VAL A 1 91 ? 5.386 -3.686 -20.012 1.00 47.97 91 VAL A N 1
ATOM 684 C CA . VAL A 1 91 ? 4.155 -4.457 -19.981 1.00 47.97 91 VAL A CA 1
ATOM 685 C C . VAL A 1 91 ? 3.015 -3.604 -20.552 1.00 47.97 91 VAL A C 1
ATOM 687 O O . VAL A 1 91 ? 2.716 -2.549 -19.984 1.00 47.97 91 VAL A O 1
ATOM 690 N N . PRO A 1 92 ? 2.429 -3.979 -21.702 1.00 41.38 92 PRO A N 1
ATOM 691 C CA . PRO A 1 92 ? 1.449 -3.136 -22.361 1.00 41.38 92 PRO A CA 1
ATOM 692 C C . PRO A 1 92 ? 0.216 -3.085 -21.459 1.00 41.38 92 PRO A C 1
ATOM 694 O O . PRO A 1 92 ? -0.436 -4.110 -21.295 1.00 41.38 92 PRO A O 1
ATOM 697 N N . ALA A 1 93 ? -0.028 -1.923 -20.838 1.00 45.97 93 ALA A N 1
ATOM 698 C CA . ALA A 1 93 ? -1.286 -1.445 -20.231 1.00 45.97 93 ALA A CA 1
ATOM 699 C C . ALA A 1 93 ? -1.156 -0.809 -18.836 1.00 45.97 93 ALA A C 1
ATOM 701 O O . ALA A 1 93 ? -2.119 -0.189 -18.392 1.00 45.97 93 ALA A O 1
ATOM 702 N N . VAL A 1 94 ? -0.020 -0.898 -18.135 1.00 50.31 94 VAL A N 1
ATOM 703 C CA . VAL A 1 94 ? 0.073 -0.323 -16.779 1.00 50.31 94 VAL A CA 1
ATOM 704 C C . VAL A 1 94 ? 0.896 0.958 -16.810 1.00 50.31 94 VAL A C 1
ATOM 706 O O . VAL A 1 94 ? 2.116 0.936 -16.669 1.00 50.31 94 VAL A O 1
ATOM 709 N N . SER A 1 95 ? 0.223 2.093 -17.012 1.00 53.25 95 SER A N 1
ATOM 710 C CA . SER A 1 95 ? 0.831 3.394 -16.735 1.00 53.25 95 SER A CA 1
ATOM 711 C C . SER A 1 95 ? 1.126 3.445 -15.238 1.00 53.25 95 SER A C 1
ATOM 713 O O . SER A 1 95 ? 0.197 3.430 -14.431 1.00 53.25 95 SER A O 1
ATOM 715 N N . ILE A 1 96 ? 2.404 3.468 -14.855 1.00 60.09 96 ILE A N 1
ATOM 716 C CA . ILE A 1 96 ? 2.796 3.646 -13.455 1.00 60.09 96 ILE A CA 1
ATOM 717 C C . ILE A 1 96 ? 2.492 5.097 -13.092 1.00 60.09 96 ILE A C 1
ATOM 719 O O . ILE A 1 96 ? 3.281 6.006 -13.332 1.00 60.09 96 ILE A O 1
ATOM 723 N N . GLN A 1 97 ? 1.287 5.332 -12.583 1.00 63.56 97 GLN A N 1
ATOM 724 C CA . GLN A 1 97 ? 0.928 6.618 -12.012 1.00 63.56 97 GLN A CA 1
ATOM 725 C C . GLN A 1 97 ? 1.480 6.668 -10.588 1.00 63.56 97 GLN A C 1
ATOM 727 O O . GLN A 1 97 ? 1.089 5.894 -9.714 1.00 63.56 97 GLN A O 1
ATOM 732 N N . CYS A 1 98 ? 2.427 7.575 -10.363 1.00 65.62 98 CYS A N 1
ATOM 733 C CA . CYS A 1 98 ? 2.853 7.924 -9.017 1.00 65.62 98 CYS A CA 1
ATOM 734 C C . CYS A 1 98 ? 1.726 8.728 -8.361 1.00 65.62 98 CYS A C 1
ATOM 736 O O . CYS A 1 98 ? 1.546 9.907 -8.656 1.00 65.62 98 CYS A O 1
ATOM 738 N N . HIS A 1 99 ? 0.943 8.069 -7.511 1.00 76.56 99 HIS A N 1
ATOM 739 C CA . HIS A 1 99 ? -0.110 8.711 -6.731 1.00 76.56 99 HIS A CA 1
ATOM 740 C C . HIS A 1 99 ? 0.456 9.330 -5.452 1.00 76.56 99 HIS A C 1
ATOM 742 O O . HIS A 1 99 ? 1.345 8.768 -4.807 1.00 76.56 99 HIS A O 1
ATOM 748 N N . THR A 1 100 ? -0.105 10.466 -5.056 1.00 82.88 100 THR A N 1
ATOM 749 C CA . THR A 1 100 ? 0.161 11.105 -3.764 1.00 82.88 100 THR A CA 1
ATOM 750 C C . THR A 1 100 ? -0.324 10.228 -2.607 1.00 82.88 100 THR A C 1
ATOM 752 O O . THR A 1 100 ? -1.215 9.388 -2.766 1.00 82.88 100 THR A O 1
ATOM 755 N N . ALA A 1 101 ? 0.213 10.436 -1.401 1.00 83.94 101 ALA A N 1
ATOM 756 C CA . ALA A 1 101 ? -0.283 9.730 -0.219 1.00 83.94 101 ALA A CA 1
ATOM 757 C C . ALA A 1 101 ? -1.780 9.974 0.019 1.00 83.94 101 ALA A C 1
ATOM 759 O O . ALA A 1 101 ? -2.490 9.045 0.389 1.00 83.94 101 ALA A O 1
ATOM 760 N N . GLN A 1 102 ? -2.284 11.181 -0.246 1.00 85.31 102 GLN A N 1
ATOM 761 C CA . GLN A 1 102 ? -3.705 11.500 -0.107 1.00 85.31 102 GLN A CA 1
ATOM 762 C C . GLN A 1 102 ? -4.581 10.683 -1.065 1.00 85.31 102 GLN A C 1
ATOM 764 O O . GLN A 1 102 ? -5.638 10.199 -0.664 1.00 85.31 102 GLN A O 1
ATOM 769 N N . GLU A 1 103 ? -4.154 10.494 -2.314 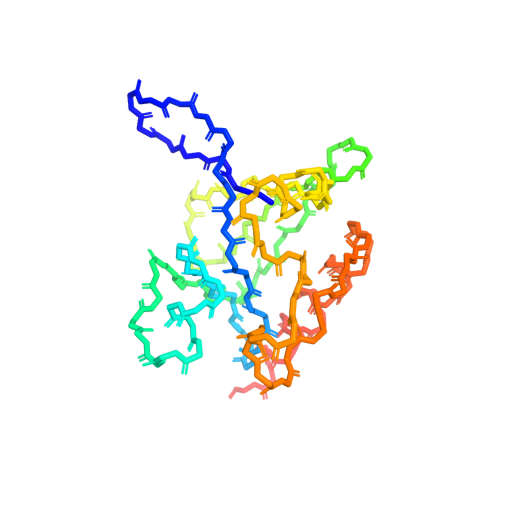1.00 87.88 103 GLU A N 1
ATOM 770 C CA . GLU A 1 103 ? -4.876 9.658 -3.282 1.00 87.88 103 GLU A CA 1
ATOM 771 C C . GLU A 1 103 ? -4.895 8.188 -2.852 1.00 87.88 103 GLU A C 1
ATOM 773 O O . GLU A 1 103 ? -5.945 7.547 -2.908 1.00 87.88 103 GLU A O 1
ATOM 778 N N . TRP A 1 104 ? -3.770 7.679 -2.33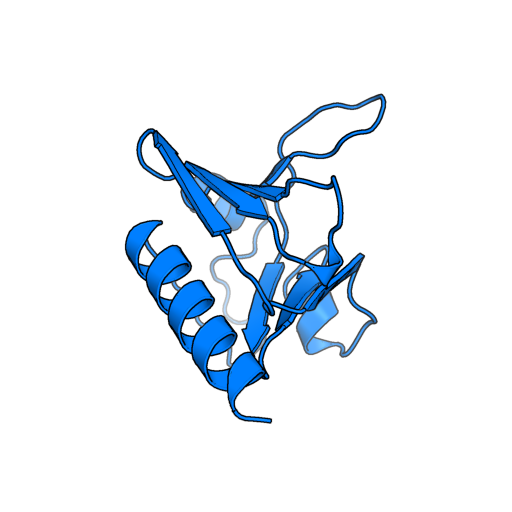7 1.00 88.88 104 TRP A N 1
ATOM 779 C CA . TRP A 1 104 ? -3.697 6.336 -1.760 1.00 88.88 104 TRP A CA 1
ATOM 780 C C . TRP A 1 104 ? -4.631 6.165 -0.560 1.00 88.88 104 TRP A C 1
ATOM 782 O O . TRP A 1 104 ? -5.377 5.188 -0.495 1.00 88.88 104 TRP A O 1
ATOM 792 N N . VAL A 1 105 ? -4.620 7.115 0.379 1.00 88.38 105 VAL 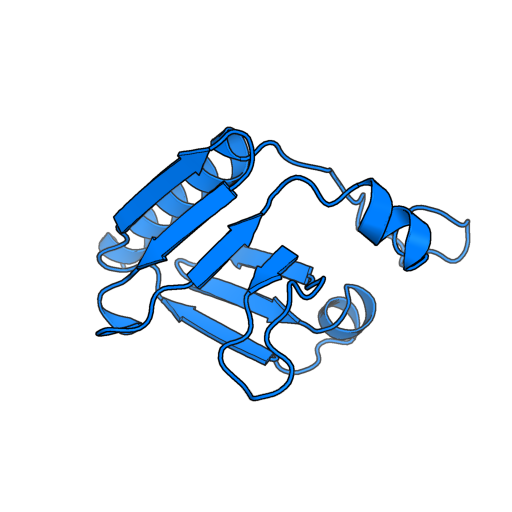A N 1
ATOM 793 C CA . VAL A 1 105 ? -5.500 7.107 1.559 1.00 88.38 105 VAL A CA 1
ATOM 794 C C . VAL A 1 105 ? -6.963 7.101 1.117 1.00 88.38 105 VAL A C 1
ATOM 796 O O . VAL A 1 105 ? -7.731 6.250 1.560 1.00 88.38 105 VAL A O 1
ATOM 799 N N . LYS A 1 106 ? -7.332 7.977 0.177 1.00 90.44 106 LYS A N 1
ATOM 800 C CA . LYS A 1 106 ? -8.695 8.062 -0.359 1.00 90.44 106 LYS A CA 1
ATOM 801 C C . LYS A 1 106 ? -9.141 6.748 -1.005 1.00 90.44 106 LYS A C 1
ATOM 803 O O . LYS A 1 106 ? -10.263 6.310 -0.763 1.00 90.44 106 LYS A O 1
ATOM 808 N N . ALA A 1 107 ? -8.280 6.105 -1.795 1.00 88.94 107 ALA A N 1
ATOM 809 C CA . ALA A 1 107 ? -8.587 4.816 -2.415 1.00 88.94 107 ALA A CA 1
ATOM 810 C C . ALA A 1 107 ? -8.781 3.705 -1.366 1.00 88.94 107 ALA A C 1
ATOM 812 O O . ALA A 1 107 ? -9.741 2.937 -1.447 1.00 88.94 107 ALA A O 1
ATOM 813 N N . LEU A 1 108 ? -7.916 3.649 -0.344 1.00 90.00 108 LEU A N 1
ATOM 814 C CA . LEU A 1 108 ? -8.048 2.701 0.767 1.00 90.00 108 LEU A CA 1
ATOM 815 C C . LEU A 1 108 ? -9.374 2.892 1.512 1.00 90.00 108 LEU A C 1
ATOM 817 O O . LEU A 1 108 ? -10.072 1.917 1.785 1.00 90.00 108 LEU A O 1
ATOM 821 N N . GLU A 1 109 ? -9.735 4.135 1.824 1.00 91.56 109 GLU A N 1
ATOM 822 C CA . GLU A 1 109 ? -10.985 4.462 2.512 1.00 91.56 109 GLU A CA 1
ATOM 823 C C . GLU A 1 109 ? -12.216 4.097 1.677 1.00 91.56 109 GLU A C 1
ATOM 825 O O . GLU A 1 109 ? -13.158 3.499 2.201 1.00 91.56 109 GLU A O 1
ATOM 830 N N . GLN A 1 110 ? -12.203 4.396 0.376 1.00 90.31 110 GLN A N 1
ATOM 831 C CA . GLN A 1 110 ? -13.284 4.027 -0.541 1.00 90.31 110 GLN A CA 1
ATOM 832 C C . GLN A 1 110 ? -13.496 2.509 -0.590 1.00 90.31 110 GLN A C 1
ATOM 834 O O . GLN A 1 110 ? -14.625 2.033 -0.443 1.00 90.31 110 GLN A O 1
ATOM 839 N N . GLU A 1 111 ? -12.420 1.739 -0.732 1.00 90.19 111 GLU A N 1
ATOM 840 C CA . GLU A 1 111 ? -12.486 0.277 -0.770 1.00 90.19 111 GLU A CA 1
ATOM 841 C C . GLU A 1 111 ? -12.857 -0.320 0.595 1.00 90.19 111 GLU A C 1
ATOM 843 O O . GLU A 1 111 ? -13.610 -1.291 0.656 1.00 90.19 111 GLU A O 1
ATOM 848 N N . ALA A 1 112 ? -12.440 0.296 1.705 1.00 88.50 112 ALA A N 1
ATOM 849 C CA . ALA A 1 112 ? -12.888 -0.088 3.043 1.00 88.50 112 ALA A CA 1
ATOM 850 C C . ALA A 1 112 ? -14.397 0.134 3.243 1.00 88.50 112 ALA A C 1
ATOM 852 O O . ALA A 1 112 ? -15.068 -0.683 3.877 1.00 88.50 112 ALA A O 1
ATOM 853 N N . VAL A 1 113 ? -14.958 1.219 2.694 1.00 88.00 113 VAL A N 1
ATOM 854 C CA . VAL A 1 113 ? -16.412 1.451 2.698 1.00 88.00 113 VAL A CA 1
ATOM 855 C C . VAL A 1 113 ? -17.130 0.395 1.862 1.00 88.00 113 VAL A C 1
ATOM 857 O O . VAL A 1 113 ? -18.160 -0.119 2.296 1.00 88.00 113 VAL A O 1
ATOM 860 N N . MET A 1 114 ? -16.593 0.038 0.693 1.00 83.31 114 MET A N 1
ATOM 861 C CA . MET A 1 114 ? -17.169 -1.019 -0.142 1.00 83.31 114 MET A CA 1
ATOM 862 C C . MET A 1 114 ? -17.106 -2.394 0.529 1.00 83.31 114 MET A C 1
ATOM 864 O O . MET A 1 114 ? -18.084 -3.136 0.464 1.00 83.31 114 MET A O 1
ATOM 868 N N . ALA A 1 115 ? -16.018 -2.704 1.239 1.00 84.12 115 ALA A N 1
ATOM 869 C CA . ALA A 1 115 ? -15.876 -3.945 1.999 1.00 84.12 115 ALA A CA 1
ATOM 870 C C . ALA A 1 115 ? -16.966 -4.110 3.072 1.00 84.12 115 ALA A C 1
ATOM 872 O O . ALA A 1 115 ? -17.418 -5.219 3.312 1.00 84.12 115 ALA A O 1
ATOM 873 N N . ARG A 1 116 ? -17.440 -3.011 3.680 1.00 81.00 116 ARG A N 1
ATOM 874 C CA . ARG A 1 116 ? -18.527 -3.038 4.682 1.00 81.00 116 ARG A CA 1
ATOM 875 C C . ARG A 1 116 ? -19.914 -3.316 4.100 1.00 81.00 116 ARG A C 1
ATOM 877 O O . ARG A 1 116 ? -20.834 -3.581 4.863 1.00 81.00 116 ARG A O 1
ATOM 884 N N . ARG A 1 117 ? -20.097 -3.137 2.790 1.00 73.12 117 ARG A N 1
ATOM 885 C CA . ARG A 1 117 ? -21.399 -3.253 2.108 1.00 73.12 117 ARG A CA 1
ATOM 886 C C . ARG A 1 117 ? -21.615 -4.616 1.447 1.00 73.12 117 ARG A C 1
ATOM 888 O O . ARG A 1 117 ? -22.648 -4.802 0.810 1.00 73.12 117 ARG A O 1
ATOM 895 N N . ARG A 1 118 ? -20.633 -5.511 1.539 1.00 59.47 118 ARG A N 1
ATOM 896 C CA . ARG A 1 118 ? -20.717 -6.900 1.082 1.00 59.47 118 ARG A CA 1
ATOM 897 C C . ARG A 1 118 ? -21.171 -7.797 2.221 1.00 59.47 118 ARG A C 1
ATOM 899 O O . ARG A 1 118 ? -21.870 -8.778 1.901 1.00 59.47 118 ARG A O 1
#

Organism: NCBI:txid327968

pLDDT: mean 80.84, std 14.34, range [38.59, 94.25]

Foldseek 3Di:
DWFDDDPPTDDADWDWDQDQQKIFIDNAVVCVVVVHHTPDMDGLAQWDWAADDWQWIWIDHVRCPPDIIIDGLPCVVVCVVVVVPDDPPHDPDDDPDSDGSVVVVVSSVVSNVVSVVD

Radius of gyration: 14.31 Å; chains: 1; bounding box: 39×29×41 Å

InterPro domains:
  IPR001849 Pleckstrin homology domain [PS50003] (1-113)
  IPR011993 PH-like domain superfamily [G3DSA:2.30.29.30] (1-116)